Protein AF-A0A355RFE9-F1 (afdb_monomer_lite)

Radius of gyration: 18.94 Å; chains: 1; bounding box: 32×24×48 Å

Sequence (62 aa):
PALLKRLQNQARALGAQLVTTEKDAVRLPQAFKRDILTVPVRLEISELDAVQTYLLNALNRA

Structure (mmCIF, N/CA/C/O backbone):
data_AF-A0A355RFE9-F1
#
_entry.id   AF-A0A355RFE9-F1
#
loop_
_atom_site.group_PDB
_atom_site.id
_atom_site.type_symbol
_atom_site.label_atom_id
_atom_site.label_alt_id
_atom_site.label_comp_id
_atom_site.label_asym_id
_atom_site.label_entity_id
_atom_site.label_seq_id
_atom_site.pdbx_PDB_ins_code
_atom_site.Cartn_x
_atom_site.Cartn_y
_atom_site.Cartn_z
_atom_site.occupancy
_atom_site.B_iso_or_equiv
_atom_site.auth_seq_id
_atom_site.auth_comp_id
_atom_site.auth_asym_id
_atom_site.auth_atom_id
_atom_site.pdbx_PDB_model_num
ATOM 1 N N . PRO A 1 1 ? -3.097 -11.391 11.727 1.00 66.88 1 PRO A N 1
ATOM 2 C CA . PRO A 1 1 ? -4.425 -10.924 12.220 1.00 66.88 1 PRO A CA 1
ATOM 3 C C . PRO A 1 1 ? -4.378 -9.878 13.356 1.00 66.88 1 PRO A C 1
ATOM 5 O O . PRO A 1 1 ? -5.251 -9.020 13.398 1.00 66.88 1 PRO A O 1
ATOM 8 N N . ALA A 1 2 ? -3.371 -9.898 14.242 1.00 88.31 2 ALA A N 1
ATOM 9 C CA . ALA A 1 2 ? -3.264 -8.924 15.342 1.00 88.31 2 ALA A CA 1
ATOM 10 C C . ALA A 1 2 ? -2.940 -7.485 14.883 1.00 88.31 2 ALA A C 1
ATOM 12 O O . ALA A 1 2 ? -3.506 -6.525 15.401 1.00 88.31 2 ALA A O 1
ATOM 13 N N . LEU A 1 3 ? -2.074 -7.331 13.874 1.00 91.19 3 LEU A N 1
ATOM 14 C CA . LEU A 1 3 ? -1.636 -6.014 13.401 1.00 91.19 3 LEU A CA 1
ATOM 15 C C . LEU A 1 3 ? -2.785 -5.169 12.829 1.00 91.19 3 LEU A C 1
ATOM 17 O O . LEU A 1 3 ? -2.952 -4.028 13.245 1.00 91.19 3 LEU A O 1
ATOM 21 N N . LEU A 1 4 ? -3.600 -5.730 11.927 1.00 93.00 4 LEU A N 1
ATOM 22 C CA . LEU A 1 4 ? -4.726 -5.013 11.308 1.00 93.00 4 LEU A CA 1
ATOM 23 C C . LEU A 1 4 ? -5.753 -4.552 12.346 1.00 93.00 4 LEU A C 1
ATOM 25 O O . LEU A 1 4 ? -6.242 -3.431 12.278 1.00 93.00 4 LEU A O 1
ATOM 29 N N . LYS A 1 5 ? -6.021 -5.387 13.355 1.00 93.44 5 LYS A N 1
ATOM 30 C CA . LYS A 1 5 ? -6.939 -5.041 14.443 1.00 93.44 5 LYS A CA 1
ATOM 31 C C . LYS A 1 5 ? -6.391 -3.904 15.311 1.00 93.44 5 LYS A C 1
ATOM 33 O O . LYS A 1 5 ? -7.138 -3.012 15.698 1.00 93.44 5 LYS A O 1
ATOM 38 N N . ARG A 1 6 ? -5.077 -3.889 15.564 1.00 95.62 6 ARG A N 1
ATOM 39 C CA . ARG A 1 6 ? -4.411 -2.772 16.249 1.00 95.62 6 ARG A CA 1
ATOM 40 C C . ARG A 1 6 ? -4.515 -1.474 15.444 1.00 95.62 6 ARG A C 1
ATOM 42 O O . ARG A 1 6 ? -4.884 -0.456 16.016 1.00 95.62 6 ARG A O 1
ATOM 49 N N . LEU A 1 7 ? -4.269 -1.528 14.134 1.00 95.44 7 LEU A N 1
ATOM 50 C CA . LEU A 1 7 ? -4.411 -0.371 13.245 1.00 95.44 7 LEU A CA 1
ATOM 51 C C . LEU A 1 7 ? -5.855 0.152 13.214 1.00 95.44 7 LEU A C 1
ATOM 53 O O . LEU A 1 7 ? -6.062 1.356 13.309 1.00 95.44 7 LEU A O 1
ATOM 57 N N . GLN A 1 8 ? -6.858 -0.733 13.161 1.00 94.06 8 GLN A N 1
ATOM 58 C CA . GLN A 1 8 ? -8.269 -0.333 13.233 1.00 94.06 8 GLN A CA 1
ATOM 59 C C . GLN A 1 8 ? -8.601 0.366 14.554 1.00 94.06 8 GLN A C 1
ATOM 61 O O . GLN A 1 8 ? -9.281 1.388 14.550 1.00 94.06 8 GLN A O 1
ATOM 66 N N . ASN A 1 9 ? -8.113 -0.154 15.683 1.00 95.44 9 ASN A N 1
ATOM 67 C CA . ASN A 1 9 ? -8.335 0.473 16.985 1.00 95.44 9 ASN A CA 1
ATOM 68 C C . ASN A 1 9 ? -7.689 1.864 17.064 1.00 95.44 9 ASN A C 1
ATOM 70 O O . ASN A 1 9 ? -8.314 2.792 17.569 1.00 95.44 9 ASN A O 1
ATOM 74 N N . GLN A 1 10 ? -6.471 2.020 16.536 1.00 97.31 10 GLN A N 1
ATOM 75 C CA . GLN A 1 10 ? -5.794 3.319 16.472 1.00 97.31 10 GLN A CA 1
ATOM 76 C C . GLN A 1 10 ? -6.548 4.304 15.575 1.00 97.31 10 GLN A C 1
ATOM 78 O O . GLN A 1 10 ? -6.777 5.437 15.980 1.00 97.31 10 GLN A O 1
ATOM 83 N N . ALA A 1 11 ? -6.990 3.863 14.395 1.00 96.81 11 ALA A N 1
ATOM 84 C CA . ALA A 1 11 ? -7.777 4.688 13.487 1.00 96.81 11 ALA A CA 1
ATOM 85 C C . ALA A 1 11 ? -9.080 5.160 14.151 1.00 96.81 11 ALA A C 1
ATOM 87 O O . ALA A 1 11 ? -9.363 6.353 14.153 1.00 96.81 11 ALA A O 1
ATOM 88 N N . ARG A 1 12 ? -9.811 4.262 14.828 1.00 95.50 12 ARG A N 1
ATOM 89 C CA . ARG A 1 12 ? -11.023 4.620 15.585 1.00 95.50 12 ARG A CA 1
ATOM 90 C C . ARG A 1 12 ? -10.752 5.637 16.69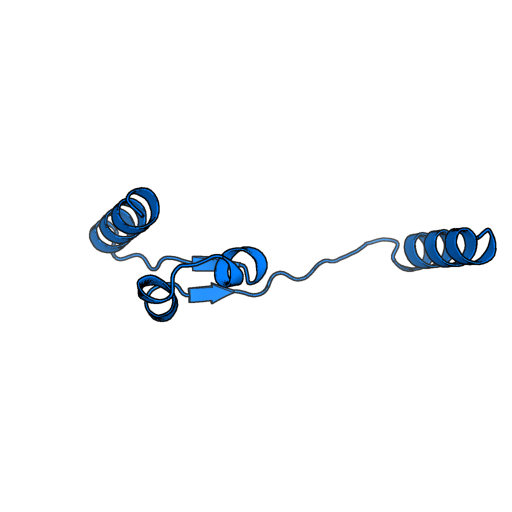1 1.00 95.50 12 ARG A C 1
ATOM 92 O O . ARG A 1 12 ? -11.506 6.594 16.811 1.00 95.50 12 ARG A O 1
ATOM 99 N N . ALA A 1 13 ? -9.686 5.452 17.470 1.00 97.94 13 ALA A N 1
ATOM 100 C CA . ALA A 1 13 ? -9.313 6.385 18.536 1.00 97.94 13 ALA A CA 1
ATOM 101 C C . ALA A 1 13 ? -8.975 7.790 18.006 1.00 97.94 13 ALA A C 1
ATOM 103 O O . ALA A 1 13 ? -9.178 8.776 18.706 1.00 97.94 13 ALA A O 1
ATOM 104 N N . LEU A 1 14 ? -8.488 7.876 16.766 1.0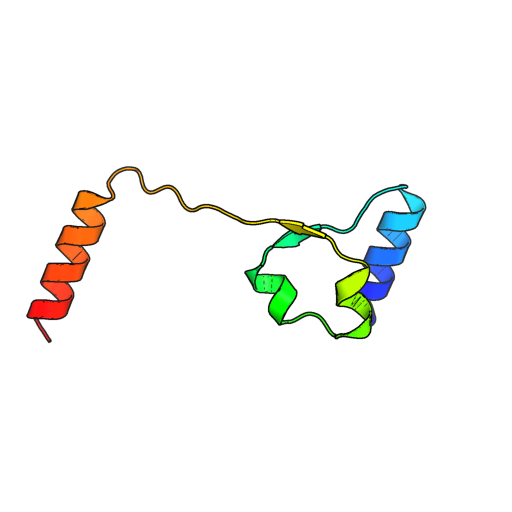0 97.88 14 LEU A N 1
ATOM 105 C CA . LEU A 1 14 ? -8.161 9.126 16.083 1.00 97.88 14 LEU A CA 1
ATOM 106 C C . LEU A 1 14 ? -9.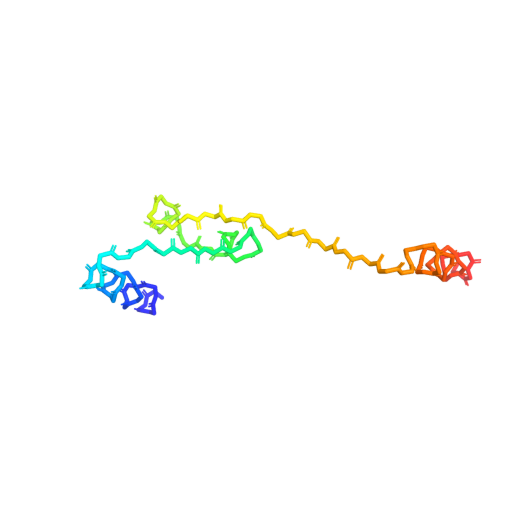324 9.699 15.253 1.00 97.88 14 LEU A C 1
ATOM 108 O O . LEU A 1 14 ? -9.143 10.728 14.611 1.00 97.88 14 LEU A O 1
ATOM 112 N N . GLY A 1 15 ? -10.489 9.039 15.204 1.00 97.00 15 GLY A N 1
ATOM 113 C CA . GLY A 1 15 ? -11.565 9.411 14.276 1.00 97.00 15 GLY A CA 1
ATOM 114 C C . GLY A 1 15 ? -11.154 9.306 12.799 1.00 97.00 15 GLY A C 1
ATOM 115 O O . GLY A 1 15 ? -11.701 10.002 11.948 1.00 97.00 15 GLY A O 1
ATOM 116 N N . ALA A 1 16 ? -10.165 8.466 12.498 1.00 96.69 16 ALA A N 1
ATOM 117 C CA . ALA A 1 16 ? -9.561 8.303 11.186 1.00 96.69 16 ALA A CA 1
A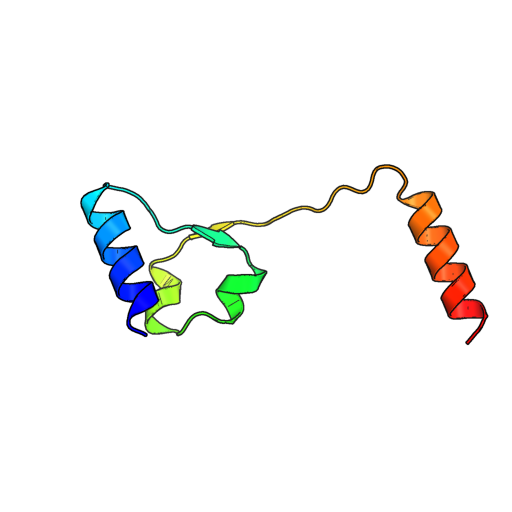TOM 118 C C . ALA A 1 16 ? -10.054 7.034 10.476 1.00 96.69 16 ALA A C 1
ATOM 120 O O . ALA A 1 16 ? -10.496 6.063 11.094 1.00 96.69 16 ALA A O 1
ATOM 121 N N . GLN A 1 17 ? -9.904 7.028 9.152 1.00 95.31 17 GLN A N 1
ATOM 122 C CA . GLN A 1 17 ? -10.209 5.895 8.287 1.00 95.31 17 GLN A CA 1
ATOM 123 C C . GLN A 1 17 ? -8.909 5.208 7.867 1.00 95.31 17 GLN A C 1
ATOM 125 O O . GLN A 1 17 ? -7.964 5.864 7.429 1.00 95.31 17 GLN A O 1
ATOM 130 N N . LEU A 1 18 ? -8.854 3.878 7.966 1.00 96.50 18 LEU A N 1
ATOM 131 C CA . LEU A 1 18 ? -7.752 3.134 7.363 1.00 96.50 18 LEU A CA 1
ATOM 132 C C . LEU A 1 18 ? -7.848 3.221 5.843 1.00 96.50 18 LEU A C 1
ATOM 134 O O . LEU A 1 18 ? -8.907 2.949 5.269 1.00 96.50 18 LEU A O 1
ATOM 138 N N . VAL A 1 19 ? -6.722 3.550 5.219 1.00 96.50 19 VAL A N 1
ATOM 139 C CA . VAL A 1 19 ? -6.569 3.648 3.770 1.00 96.50 19 VAL A CA 1
ATOM 140 C C . VAL A 1 19 ? -5.412 2.756 3.336 1.00 96.50 19 VAL A C 1
ATOM 142 O O . VAL A 1 19 ? -4.394 2.661 4.022 1.00 96.50 19 VAL A O 1
ATOM 145 N N . THR A 1 20 ? -5.563 2.078 2.206 1.00 96.12 20 THR A N 1
ATOM 146 C CA . THR A 1 20 ? -4.509 1.260 1.608 1.00 96.12 20 THR A CA 1
ATOM 147 C C . THR A 1 20 ? -4.498 1.393 0.090 1.00 96.12 20 THR A C 1
ATOM 149 O O . THR A 1 20 ? -5.407 1.972 -0.498 1.00 96.12 20 THR A O 1
ATOM 152 N N . THR A 1 21 ? -3.465 0.857 -0.550 1.00 96.44 21 THR A N 1
ATOM 153 C CA . THR A 1 21 ? -3.363 0.812 -2.014 1.00 96.44 21 THR A CA 1
ATOM 154 C C . THR A 1 21 ? -3.961 -0.484 -2.558 1.00 96.44 21 THR A C 1
ATOM 156 O O . THR A 1 21 ? -4.062 -1.481 -1.838 1.00 96.44 21 THR A O 1
ATOM 159 N N . GLU A 1 22 ? -4.305 -0.517 -3.845 1.00 96.06 22 GLU A N 1
ATOM 160 C CA . GLU A 1 22 ? -4.840 -1.716 -4.518 1.00 96.06 22 GLU A CA 1
ATOM 161 C C . GLU A 1 22 ? -3.935 -2.947 -4.325 1.00 96.06 22 GLU A C 1
ATOM 163 O O . GLU A 1 22 ? -4.410 -4.045 -4.030 1.00 96.06 22 GLU A O 1
ATOM 168 N N . LYS A 1 23 ? -2.613 -2.742 -4.390 1.00 95.56 23 LYS A N 1
ATOM 169 C CA . LYS A 1 23 ? -1.585 -3.781 -4.217 1.00 95.56 23 LYS A CA 1
ATOM 170 C C . LYS A 1 23 ? -1.661 -4.482 -2.857 1.00 95.56 23 LYS A C 1
ATOM 172 O O . LYS A 1 23 ? -1.412 -5.681 -2.773 1.00 95.56 23 LYS A O 1
ATOM 177 N N . ASP A 1 24 ? -1.974 -3.760 -1.786 1.00 94.12 24 ASP A N 1
ATOM 178 C CA . ASP A 1 24 ? -2.075 -4.348 -0.446 1.00 94.12 24 ASP A CA 1
ATOM 179 C C . ASP A 1 24 ? -3.495 -4.868 -0.162 1.00 94.12 24 ASP A C 1
ATOM 181 O O . ASP A 1 24 ? -3.655 -5.884 0.521 1.00 94.12 24 ASP A O 1
ATOM 185 N N . ALA A 1 25 ? -4.525 -4.259 -0.763 1.00 94.56 25 ALA A N 1
ATOM 186 C CA . ALA A 1 25 ? -5.921 -4.672 -0.622 1.00 94.56 25 ALA A CA 1
ATOM 187 C C . ALA A 1 25 ? -6.176 -6.128 -1.058 1.00 94.56 25 ALA A C 1
ATOM 189 O O . ALA A 1 25 ? -6.967 -6.841 -0.430 1.00 94.56 25 ALA A O 1
ATOM 190 N N . VAL A 1 26 ? -5.472 -6.616 -2.090 1.00 94.44 26 VAL A N 1
ATOM 191 C CA . VAL A 1 26 ? -5.598 -8.015 -2.553 1.00 94.44 26 VAL A CA 1
ATOM 192 C C . VAL A 1 26 ? -5.134 -9.032 -1.507 1.00 94.44 26 VAL A C 1
ATOM 194 O O . VAL A 1 26 ? -5.629 -10.158 -1.494 1.00 94.44 26 VAL A O 1
ATOM 197 N N . ARG A 1 27 ? -4.228 -8.637 -0.602 1.00 92.69 27 ARG A N 1
ATOM 198 C CA . ARG A 1 27 ? -3.689 -9.490 0.469 1.00 92.69 27 ARG A CA 1
ATOM 199 C C . ARG A 1 27 ? -4.492 -9.396 1.770 1.00 92.69 27 ARG A C 1
ATOM 201 O O . ARG A 1 27 ? -4.200 -10.131 2.714 1.00 92.69 27 ARG A O 1
ATOM 208 N N . LEU A 1 28 ? -5.490 -8.510 1.851 1.00 93.56 28 LEU A N 1
ATOM 209 C CA . LEU A 1 28 ? -6.296 -8.344 3.060 1.00 93.56 28 LEU A CA 1
ATOM 210 C C . LEU A 1 28 ? -7.212 -9.556 3.302 1.00 93.56 28 LEU A C 1
ATOM 212 O O . LEU A 1 28 ? -7.900 -10.003 2.376 1.00 93.56 28 LEU A O 1
ATOM 216 N N . PRO A 1 29 ? -7.310 -10.054 4.553 1.00 93.19 29 PRO A N 1
ATOM 217 C CA . PRO A 1 29 ? -8.317 -11.045 4.908 1.00 93.19 29 PRO A CA 1
ATOM 218 C C . PRO A 1 29 ? -9.725 -10.481 4.698 1.00 93.19 29 PRO A C 1
ATOM 220 O O . PRO A 1 29 ? -9.967 -9.300 4.955 1.00 93.19 29 PRO A O 1
ATOM 223 N N . GLN A 1 30 ? -10.673 -11.333 4.296 1.00 92.38 30 GLN A N 1
ATOM 224 C CA . GLN A 1 30 ? -12.016 -10.888 3.899 1.00 92.38 30 GLN A CA 1
ATOM 225 C C . GLN A 1 30 ? -12.742 -10.054 4.961 1.00 92.38 30 GLN A C 1
ATOM 227 O O . GLN A 1 30 ? -13.403 -9.074 4.632 1.00 92.38 30 GLN A O 1
ATOM 232 N N . ALA A 1 31 ? -12.558 -10.399 6.237 1.00 91.38 31 ALA A N 1
ATOM 233 C CA . ALA A 1 31 ? -13.156 -9.685 7.362 1.00 91.38 31 ALA A CA 1
ATOM 234 C C . ALA A 1 31 ? -12.782 -8.191 7.438 1.00 91.38 31 ALA A C 1
ATOM 236 O O . ALA A 1 31 ? -13.508 -7.433 8.063 1.00 91.38 31 ALA A O 1
ATOM 237 N N . PHE A 1 32 ? -11.679 -7.760 6.815 1.00 90.19 32 PHE A N 1
ATOM 238 C CA . PHE A 1 32 ? -11.200 -6.374 6.879 1.00 90.19 32 PHE A CA 1
ATOM 239 C C . PHE A 1 32 ? -11.484 -5.566 5.607 1.00 90.19 32 PHE A C 1
ATOM 241 O O . PHE A 1 32 ? -11.321 -4.349 5.620 1.00 90.19 32 PHE A O 1
ATOM 248 N N . LYS A 1 33 ? -11.900 -6.203 4.502 1.00 89.06 33 LYS A N 1
ATOM 249 C CA . LYS A 1 33 ? -12.006 -5.526 3.196 1.00 89.06 33 LYS A CA 1
ATOM 250 C C . LYS A 1 33 ? -13.076 -4.434 3.145 1.00 89.06 33 LYS A C 1
ATOM 252 O O . LYS A 1 33 ? -12.924 -3.493 2.382 1.00 89.06 33 LYS A O 1
ATOM 257 N N . ARG A 1 34 ? -14.146 -4.549 3.940 1.00 89.56 34 ARG A N 1
ATOM 258 C CA . ARG A 1 34 ? -15.219 -3.538 3.990 1.00 89.56 34 ARG A CA 1
ATOM 259 C C . ARG A 1 34 ? -14.856 -2.313 4.831 1.00 89.56 34 ARG A C 1
ATOM 261 O O . ARG A 1 34 ? -15.426 -1.253 4.618 1.00 89.56 34 ARG A O 1
ATOM 268 N N . ASP A 1 35 ? -13.898 -2.464 5.743 1.00 90.56 35 ASP A N 1
ATOM 269 C CA . ASP A 1 35 ? -13.547 -1.442 6.732 1.00 90.56 35 ASP A CA 1
ATOM 270 C C . ASP A 1 35 ? -12.326 -0.604 6.324 1.00 90.56 35 ASP A C 1
ATOM 272 O O . ASP A 1 35 ? -11.932 0.297 7.063 1.00 90.56 35 ASP A O 1
ATOM 276 N N . ILE A 1 36 ? -11.673 -0.923 5.201 1.00 95.00 36 ILE A N 1
ATOM 277 C CA . ILE A 1 36 ? -10.447 -0.265 4.736 1.00 95.00 36 ILE A CA 1
ATOM 278 C C . ILE A 1 36 ? -10.705 0.324 3.350 1.00 95.00 36 ILE A C 1
ATOM 280 O O . ILE A 1 36 ? -11.026 -0.399 2.407 1.00 95.00 36 ILE A O 1
ATOM 284 N N . LEU A 1 37 ? -10.527 1.639 3.218 1.00 96.31 37 LEU A N 1
ATOM 285 C CA . LEU A 1 37 ? -10.660 2.332 1.943 1.00 96.31 37 LEU A CA 1
ATOM 286 C C . LEU A 1 37 ? -9.457 2.001 1.057 1.00 96.31 37 LEU A C 1
ATOM 288 O O . LEU A 1 37 ? -8.311 2.106 1.487 1.00 96.31 37 LEU A O 1
ATOM 292 N N . THR A 1 38 ? -9.712 1.618 -0.189 1.00 96.75 38 THR A N 1
ATOM 293 C CA . THR A 1 38 ? -8.650 1.380 -1.172 1.00 96.75 38 THR A CA 1
ATOM 294 C C . THR A 1 38 ? -8.539 2.587 -2.090 1.00 96.75 38 THR A C 1
ATOM 296 O O . THR A 1 38 ? -9.537 2.997 -2.677 1.00 96.75 38 THR A O 1
ATOM 299 N N . VAL A 1 39 ? -7.336 3.147 -2.214 1.00 97.38 39 VAL A N 1
ATOM 300 C CA . VAL A 1 39 ? -7.045 4.258 -3.123 1.00 97.38 39 VAL A CA 1
ATOM 301 C C . VAL A 1 39 ? -6.098 3.817 -4.239 1.00 97.38 39 VAL A C 1
ATOM 303 O O . VAL A 1 39 ? -5.151 3.062 -3.985 1.00 97.38 39 VAL A O 1
ATOM 306 N N . PRO A 1 40 ? -6.339 4.272 -5.478 1.00 96.12 40 PRO A N 1
ATOM 307 C CA . PRO A 1 40 ? -5.442 3.992 -6.583 1.00 96.12 40 PRO A CA 1
ATOM 308 C C . PRO A 1 40 ? -4.125 4.755 -6.434 1.00 96.12 40 PRO A C 1
ATOM 310 O O . PRO A 1 40 ? -4.102 5.900 -5.987 1.00 96.12 40 PRO A O 1
ATOM 313 N N . VAL A 1 41 ? -3.038 4.140 -6.893 1.00 95.06 41 VAL A N 1
ATOM 314 C CA . VAL A 1 41 ? -1.762 4.829 -7.134 1.00 95.06 41 VAL A CA 1
ATOM 315 C C . VAL A 1 41 ? -1.547 4.905 -8.643 1.00 95.06 41 VAL A C 1
ATOM 317 O O . VAL A 1 41 ? -1.877 3.968 -9.376 1.00 95.06 41 VAL A O 1
ATOM 320 N N . ARG A 1 42 ? -1.039 6.039 -9.128 1.00 93.44 42 ARG A N 1
ATOM 321 C CA . ARG A 1 42 ? -0.695 6.250 -10.537 1.00 93.44 42 ARG A CA 1
ATOM 322 C C . ARG A 1 42 ? 0.805 6.473 -10.639 1.00 93.44 42 ARG A C 1
ATOM 324 O O . ARG A 1 42 ? 1.363 7.259 -9.883 1.00 93.44 42 ARG A O 1
ATOM 331 N N . LEU A 1 43 ? 1.440 5.712 -11.523 1.00 92.56 43 LEU A N 1
ATOM 332 C CA . LEU A 1 43 ? 2.854 5.858 -11.824 1.00 92.56 43 LEU A CA 1
ATOM 333 C C . LEU A 1 43 ? 3.004 6.894 -12.937 1.00 92.56 43 LEU A C 1
ATOM 335 O O . LEU A 1 43 ? 2.381 6.750 -13.987 1.00 92.56 43 LEU A O 1
ATOM 339 N N . GLU A 1 44 ? 3.854 7.889 -12.713 1.00 95.44 44 GLU A N 1
ATOM 340 C CA . GLU A 1 44 ? 4.294 8.839 -13.733 1.00 95.44 44 GLU A CA 1
ATOM 341 C C . GLU A 1 44 ? 5.776 8.596 -14.021 1.00 95.44 44 GLU A C 1
ATOM 343 O O . GLU A 1 44 ? 6.584 8.469 -13.099 1.00 95.44 44 GLU A O 1
ATOM 348 N N . ILE A 1 45 ? 6.128 8.483 -15.302 1.00 95.69 45 ILE A N 1
ATOM 349 C CA . ILE A 1 45 ? 7.500 8.251 -15.764 1.00 95.69 45 ILE A CA 1
ATOM 350 C C . ILE A 1 45 ? 7.881 9.426 -16.659 1.00 95.69 45 ILE A C 1
ATOM 352 O O . ILE A 1 45 ? 7.283 9.603 -17.717 1.00 95.69 45 ILE A O 1
ATOM 356 N N . SER A 1 46 ? 8.881 10.205 -16.244 1.00 95.56 46 SER A N 1
ATOM 357 C CA . SER A 1 46 ? 9.292 11.429 -16.946 1.00 95.56 46 SER A CA 1
ATOM 358 C C . SER A 1 46 ? 9.768 11.176 -18.380 1.00 95.56 46 SER A C 1
ATOM 360 O O . SER A 1 46 ? 9.423 11.929 -19.281 1.00 95.56 46 SER A O 1
ATOM 362 N N . GLU A 1 47 ? 10.530 10.103 -18.604 1.00 95.81 47 GLU A N 1
ATOM 363 C CA . GLU A 1 47 ? 11.065 9.718 -19.919 1.00 95.81 47 GLU A CA 1
ATOM 364 C C . GLU A 1 47 ? 10.443 8.395 -20.388 1.00 95.81 47 GLU A C 1
ATOM 366 O O . GLU A 1 47 ? 11.136 7.400 -20.622 1.00 95.81 47 GLU A O 1
ATOM 371 N N . LEU A 1 48 ? 9.109 8.355 -20.474 1.00 96.25 48 LEU A N 1
ATOM 372 C CA . LEU A 1 48 ? 8.372 7.133 -20.818 1.00 96.25 48 LEU A CA 1
ATOM 373 C C . LEU A 1 48 ? 8.854 6.511 -22.140 1.00 96.25 48 LEU A C 1
ATOM 375 O O . LEU A 1 48 ? 9.031 5.294 -22.210 1.00 96.25 48 LEU A O 1
ATOM 379 N N . ASP A 1 49 ? 9.152 7.338 -23.143 1.00 96.50 49 ASP A N 1
ATOM 380 C CA . ASP A 1 49 ? 9.639 6.889 -24.452 1.00 96.50 49 ASP A CA 1
ATOM 381 C C . ASP A 1 49 ? 10.998 6.178 -24.366 1.00 96.50 49 ASP A C 1
ATOM 383 O O . ASP A 1 49 ? 11.232 5.179 -25.056 1.00 96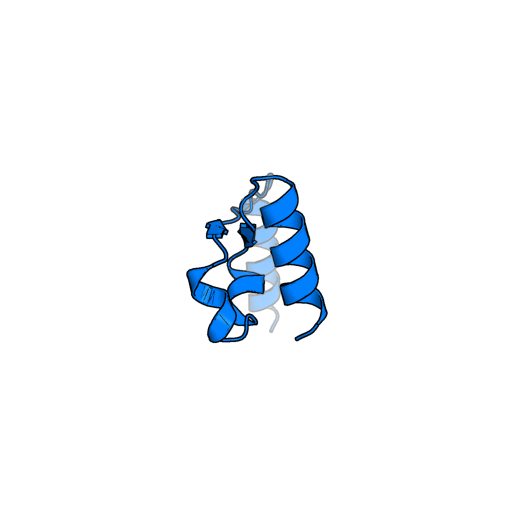.50 49 ASP A O 1
ATOM 387 N N . ALA A 1 50 ? 11.894 6.647 -23.489 1.00 96.69 50 ALA A N 1
ATOM 388 C CA . ALA A 1 50 ? 13.201 6.029 -23.279 1.00 96.69 50 ALA A CA 1
ATOM 389 C C . ALA A 1 50 ? 13.050 4.641 -22.643 1.00 96.69 50 ALA A C 1
ATOM 391 O O . ALA A 1 50 ? 13.657 3.668 -23.102 1.00 96.69 50 ALA A O 1
ATOM 392 N N . VAL A 1 51 ? 12.178 4.528 -21.636 1.00 96.25 51 VAL A N 1
ATOM 393 C CA . VAL A 1 51 ? 11.843 3.248 -20.997 1.00 96.25 51 VAL A CA 1
ATOM 394 C C . VAL A 1 51 ? 11.215 2.291 -22.009 1.00 96.25 51 VAL A C 1
ATOM 396 O O . VAL A 1 51 ? 11.632 1.137 -22.108 1.00 96.25 51 VAL A O 1
ATOM 399 N N . GLN A 1 52 ? 10.257 2.765 -22.805 1.00 96.00 52 GLN A N 1
ATOM 400 C CA . GLN A 1 52 ? 9.600 1.962 -23.832 1.00 96.00 52 GLN A CA 1
ATOM 401 C C . GLN A 1 52 ? 10.600 1.451 -24.876 1.00 96.00 52 GLN A C 1
ATOM 403 O O . GLN A 1 52 ? 10.604 0.263 -25.199 1.00 96.00 52 GLN A O 1
ATOM 408 N N . THR A 1 53 ? 11.491 2.319 -25.356 1.00 97.50 53 THR A N 1
ATOM 409 C CA . THR A 1 53 ? 12.541 1.957 -26.318 1.00 97.50 53 THR A CA 1
ATOM 410 C C . THR A 1 53 ? 13.472 0.887 -25.751 1.00 97.50 53 THR A C 1
ATOM 412 O O . THR A 1 53 ? 13.776 -0.098 -26.427 1.00 97.50 53 THR A O 1
ATOM 415 N N . TYR A 1 54 ? 13.904 1.043 -24.497 1.00 96.31 54 TYR A N 1
ATOM 416 C CA . TYR A 1 54 ? 14.750 0.058 -23.826 1.00 96.31 54 TYR A CA 1
ATOM 417 C C . TYR A 1 54 ? 14.065 -1.311 -23.726 1.00 96.31 54 TYR A C 1
ATOM 419 O O . TYR A 1 54 ? 14.672 -2.328 -24.065 1.00 96.31 54 TYR A O 1
ATOM 427 N N . LEU A 1 55 ? 12.792 -1.339 -23.320 1.00 96.19 55 LEU A N 1
ATOM 428 C CA . LEU A 1 55 ? 12.020 -2.576 -23.191 1.00 96.19 55 LEU A CA 1
ATOM 429 C C . LEU A 1 55 ? 11.827 -3.281 -24.539 1.00 96.19 55 LEU A C 1
ATOM 431 O O . LEU A 1 55 ? 12.048 -4.487 -24.625 1.00 96.19 55 LEU A O 1
ATOM 435 N N . LEU A 1 56 ? 11.485 -2.546 -25.602 1.00 97.06 56 LEU A N 1
ATOM 436 C CA . LEU A 1 56 ? 11.346 -3.110 -26.951 1.00 97.06 56 LEU A CA 1
ATOM 437 C C . LEU A 1 56 ? 12.659 -3.733 -27.438 1.00 97.06 56 LEU A C 1
ATOM 439 O O . LEU A 1 56 ? 12.672 -4.849 -27.953 1.00 97.06 56 LEU A O 1
ATOM 443 N N . ASN A 1 57 ? 13.780 -3.047 -27.217 1.00 96.88 57 ASN A N 1
ATOM 444 C CA . ASN A 1 57 ? 15.095 -3.567 -27.573 1.00 96.88 57 ASN A CA 1
ATOM 445 C C . ASN A 1 57 ? 15.474 -4.818 -26.773 1.00 96.88 57 ASN A C 1
ATOM 447 O O . ASN A 1 57 ? 16.132 -5.697 -27.321 1.00 96.88 57 ASN A O 1
ATOM 451 N N . ALA A 1 58 ? 15.090 -4.905 -25.496 1.00 95.88 58 ALA A N 1
ATOM 452 C CA . ALA A 1 58 ? 15.342 -6.084 -24.672 1.00 95.88 58 ALA A CA 1
ATOM 453 C C . ALA A 1 58 ? 14.532 -7.300 -25.148 1.00 95.88 58 ALA A C 1
ATOM 455 O O . ALA A 1 58 ? 15.078 -8.397 -25.226 1.00 95.88 58 ALA A O 1
ATOM 456 N N . LEU A 1 59 ? 13.263 -7.099 -25.517 1.00 95.69 59 LEU A N 1
ATOM 457 C CA . LEU A 1 59 ? 12.396 -8.162 -26.033 1.00 95.69 59 LEU A CA 1
ATOM 458 C C . LEU A 1 59 ? 12.871 -8.696 -27.390 1.00 95.69 59 LEU A C 1
ATOM 460 O O . LEU A 1 59 ? 12.843 -9.898 -27.602 1.00 95.69 59 LEU A O 1
ATOM 464 N N . ASN A 1 60 ? 13.369 -7.828 -28.274 1.00 94.12 60 ASN A N 1
ATOM 465 C CA . ASN A 1 60 ? 13.871 -8.220 -29.600 1.00 94.12 60 ASN A CA 1
ATOM 466 C C . ASN A 1 60 ? 15.245 -8.919 -29.570 1.00 94.12 60 ASN A C 1
ATOM 468 O O . ASN A 1 60 ? 15.754 -9.323 -30.614 1.00 94.12 60 ASN A O 1
ATOM 472 N N . ARG A 1 61 ? 15.884 -8.996 -28.397 1.00 79.25 61 ARG A N 1
ATOM 473 C CA . ARG A 1 61 ? 17.154 -9.710 -28.182 1.00 79.25 61 ARG A CA 1
ATOM 474 C C . ARG A 1 61 ? 16.956 -11.117 -27.605 1.00 79.25 61 ARG A C 1
ATOM 476 O O . ARG A 1 61 ? 17.949 -11.835 -27.499 1.00 79.25 61 ARG A O 1
ATOM 483 N N . ALA A 1 62 ? 15.735 -11.464 -27.196 1.00 56.16 62 ALA A N 1
ATOM 484 C CA . ALA A 1 62 ? 15.340 -12.796 -26.738 1.00 56.16 62 ALA A CA 1
AT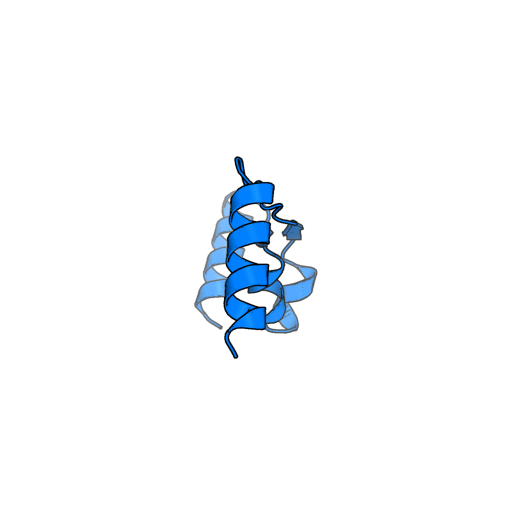OM 485 C C . ALA A 1 62 ? 14.789 -13.623 -27.907 1.00 56.16 62 ALA A C 1
ATOM 487 O O . ALA A 1 62 ? 14.991 -14.857 -27.874 1.00 56.16 62 ALA A O 1
#

Foldseek 3Di:
DVVVVVVLVVCVVVVHAAEDEPVVLVVDDPVCNVRYHYDYDDDDDPPVVVVVVVVVVVVVVD

Secondary structure (DSSP, 8-state):
-HHHHHHHHHHHHTTPPPEEEHHHHTTS-GGGTTTSEEE------TTHHHHHHHHHHHHTT-

pLDDT: mean 93.59, std 6.63, range [56.16, 97.94]